Protein AF-H9FEH0-F1 (afdb_monomer)

Secondary structure (DSSP, 8-state):
--PPP-------PPP-SS--PPTT-EEETTEEE-GGGPPEEETTEEE-TT-EEEETTEEEEEETTEEEE--

Solvent-accessible surface area (backbone atoms only — not comparable to full-atom values): 4665 Å² total; per-residue (Å²): 140,79,80,78,74,82,80,80,68,82,69,89,65,80,92,72,93,78,91,73,54,60,91,83,40,42,80,53,99,91,40,67,36,48,54,66,64,30,50,20,74,57,94,95,44,80,37,58,46,68,40,74,45,83,52,101,92,24,56,25,34,22,50,55,39,36,78,50,63,50,129

Structure (mmCIF, N/CA/C/O backbone):
data_AF-H9FEH0-F1
#
_entry.id   AF-H9FEH0-F1
#
loop_
_atom_site.group_PDB
_atom_site.id
_atom_site.type_symbol
_atom_site.label_atom_id
_atom_site.label_alt_id
_atom_site.label_comp_id
_atom_site.label_asym_id
_atom_site.label_entity_id
_atom_site.label_seq_id
_atom_site.pdbx_PDB_ins_code
_atom_site.Cartn_x
_atom_site.Cartn_y
_atom_site.Cartn_z
_atom_site.occupancy
_atom_site.B_iso_or_equiv
_atom_site.auth_seq_id
_atom_site.auth_comp_id
_atom_site.auth_asym_id
_atom_site.auth_atom_id
_atom_site.pdbx_PDB_model_num
ATOM 1 N N . GLU A 1 1 ? -4.570 28.932 2.412 1.00 43.25 1 GLU A N 1
ATOM 2 C CA . GLU A 1 1 ? -3.517 27.928 2.645 1.00 43.25 1 GLU A CA 1
ATOM 3 C C . GLU A 1 1 ? -3.997 26.613 2.058 1.00 43.25 1 GLU A C 1
ATOM 5 O O . GLU A 1 1 ? -4.742 25.898 2.704 1.00 43.25 1 GLU A O 1
ATOM 10 N N . GLN A 1 2 ? -3.706 26.381 0.778 1.00 39.62 2 GLN A N 1
ATOM 11 C CA . GLN A 1 2 ? -4.066 25.139 0.096 1.00 39.62 2 GLN A CA 1
ATOM 12 C C . GLN A 1 2 ? -2.771 24.360 -0.053 1.00 39.62 2 GLN A C 1
ATOM 14 O O . GLN A 1 2 ? -1.876 24.792 -0.778 1.00 39.62 2 GLN A O 1
ATOM 19 N N . HIS A 1 3 ? -2.632 23.285 0.713 1.00 45.66 3 HIS A N 1
ATOM 20 C CA . HIS A 1 3 ? -1.503 22.378 0.576 1.00 45.66 3 HIS A CA 1
ATOM 21 C C . HIS A 1 3 ? -1.641 21.741 -0.814 1.00 45.66 3 HIS A C 1
ATOM 23 O O . HIS A 1 3 ? -2.667 21.106 -1.059 1.00 45.66 3 HIS A O 1
ATOM 29 N N . PRO A 1 4 ? -0.702 21.962 -1.752 1.00 51.69 4 PRO A N 1
ATOM 30 C CA . PRO A 1 4 ? -0.792 21.354 -3.067 1.00 51.69 4 PRO A CA 1
ATOM 31 C C . PRO A 1 4 ? -0.731 19.845 -2.870 1.00 51.69 4 PRO A C 1
ATOM 33 O O . PRO A 1 4 ? 0.236 19.316 -2.322 1.00 51.69 4 PRO A O 1
ATOM 36 N N . GLU A 1 5 ? -1.800 19.168 -3.266 1.00 59.50 5 GLU A N 1
ATOM 37 C CA . GLU A 1 5 ? -1.855 17.716 -3.333 1.00 59.50 5 GLU A CA 1
ATOM 38 C C . GLU A 1 5 ? -0.644 17.284 -4.170 1.00 59.50 5 GLU A C 1
ATOM 40 O O . GLU A 1 5 ? -0.492 17.782 -5.293 1.00 59.50 5 GLU A O 1
ATOM 45 N N . PRO A 1 6 ? 0.283 16.457 -3.654 1.00 54.97 6 PRO A N 1
ATOM 46 C CA . PRO A 1 6 ? 1.365 15.973 -4.485 1.00 54.97 6 PRO A CA 1
ATOM 47 C C . PRO A 1 6 ? 0.707 15.144 -5.584 1.00 54.97 6 PRO A C 1
ATOM 49 O O . PRO A 1 6 ? 0.166 14.068 -5.340 1.00 54.97 6 PRO A O 1
ATOM 52 N N . GLY A 1 7 ? 0.667 15.708 -6.788 1.00 51.94 7 GLY A N 1
ATOM 53 C CA . GLY A 1 7 ? 0.095 15.072 -7.957 1.00 51.94 7 GLY A CA 1
ATOM 54 C C . GLY A 1 7 ? 0.973 13.901 -8.360 1.00 51.94 7 GLY A C 1
ATOM 55 O O . GLY A 1 7 ? 1.774 14.026 -9.278 1.00 51.94 7 GLY A O 1
ATOM 56 N N . TRP A 1 8 ? 0.808 12.757 -7.703 1.00 60.38 8 TRP A N 1
ATOM 57 C CA . TRP A 1 8 ? 1.291 11.471 -8.193 1.00 60.38 8 TRP A CA 1
ATOM 58 C C . TRP A 1 8 ? 0.347 11.006 -9.303 1.00 60.38 8 TRP A C 1
ATOM 60 O O . TRP A 1 8 ? -0.352 10.004 -9.186 1.00 60.38 8 TRP A O 1
ATOM 70 N N . HIS A 1 9 ? 0.268 11.782 -10.382 1.00 61.12 9 HIS A N 1
ATOM 71 C CA . HIS A 1 9 ? -0.326 11.286 -11.609 1.00 61.12 9 HIS A CA 1
ATOM 72 C C . HIS A 1 9 ? 0.677 10.297 -12.191 1.00 61.12 9 HIS A C 1
ATOM 74 O O . HIS A 1 9 ? 1.785 10.674 -12.572 1.00 61.12 9 HIS A O 1
ATOM 80 N N . CYS A 1 10 ? 0.305 9.017 -12.222 1.00 69.62 10 CYS A N 1
ATOM 81 C CA . CYS A 1 10 ? 1.051 8.007 -12.958 1.00 69.62 10 CYS A CA 1
ATOM 82 C C . CYS A 1 10 ? 1.072 8.427 -14.430 1.00 69.62 10 CYS A C 1
ATOM 84 O O . CYS A 1 10 ? 0.122 8.189 -15.176 1.00 69.62 10 CYS A O 1
ATOM 86 N N . GLN A 1 11 ? 2.134 9.121 -14.837 1.00 72.19 11 GLN A N 1
ATOM 87 C CA . GLN A 1 11 ? 2.344 9.471 -16.228 1.00 72.19 11 GLN A CA 1
ATOM 88 C C . GLN A 1 11 ? 2.489 8.159 -16.992 1.00 72.19 11 GLN A C 1
ATOM 90 O O . GLN A 1 11 ? 3.309 7.318 -16.627 1.00 72.19 11 GLN A O 1
ATOM 95 N N . VAL A 1 12 ? 1.682 7.972 -18.035 1.00 70.31 12 VAL A N 1
ATOM 96 C CA . VAL A 1 12 ? 1.795 6.794 -18.896 1.00 70.31 12 VAL A CA 1
ATOM 97 C C . VAL A 1 12 ? 3.141 6.873 -19.611 1.00 70.31 12 VAL A C 1
ATOM 99 O O . VAL A 1 12 ? 3.304 7.609 -20.583 1.00 70.31 12 VAL A O 1
ATOM 102 N N . VAL A 1 13 ? 4.127 6.166 -19.069 1.00 75.81 13 VAL A N 1
ATOM 103 C CA . VAL A 1 13 ? 5.436 5.964 -19.688 1.00 75.81 13 VAL A CA 1
ATOM 104 C C . VAL A 1 13 ? 5.319 4.808 -20.680 1.00 75.81 13 VAL A C 1
ATOM 106 O O . VAL A 1 13 ? 4.463 3.935 -20.525 1.00 75.81 13 VAL A O 1
ATOM 109 N N . ALA A 1 14 ? 6.177 4.785 -21.701 1.00 82.88 14 ALA A N 1
ATOM 110 C CA . ALA A 1 14 ? 6.302 3.607 -22.554 1.00 82.88 14 ALA A CA 1
ATOM 111 C C . ALA A 1 14 ? 6.610 2.375 -21.688 1.00 82.88 14 ALA A C 1
ATOM 113 O O . ALA A 1 14 ? 7.365 2.481 -20.720 1.00 82.88 14 ALA A O 1
ATOM 114 N N . CYS A 1 15 ? 6.023 1.222 -22.022 1.00 82.94 15 CYS A N 1
ATOM 115 C CA . CYS A 1 15 ? 6.298 -0.020 -21.307 1.00 82.94 15 CYS A CA 1
ATOM 116 C C . CYS A 1 15 ? 7.805 -0.288 -21.301 1.00 82.94 15 CYS A C 1
ATOM 118 O O . CYS A 1 15 ? 8.438 -0.314 -22.357 1.00 82.94 15 CYS A O 1
ATOM 120 N N . VAL A 1 16 ? 8.361 -0.484 -20.110 1.00 86.00 16 VAL A N 1
ATOM 121 C CA . VAL A 1 16 ? 9.769 -0.835 -19.926 1.00 86.00 16 VAL A CA 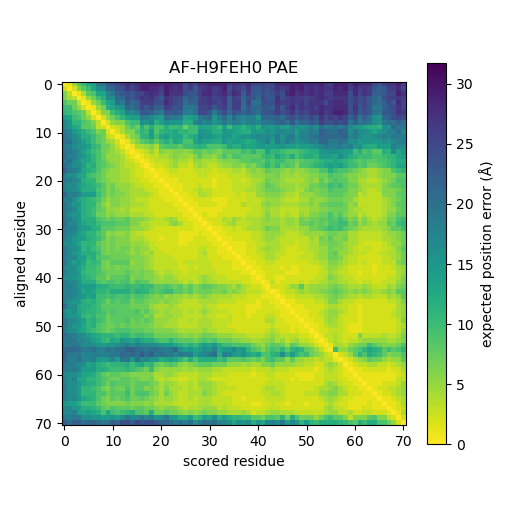1
ATOM 122 C C . VAL A 1 16 ? 9.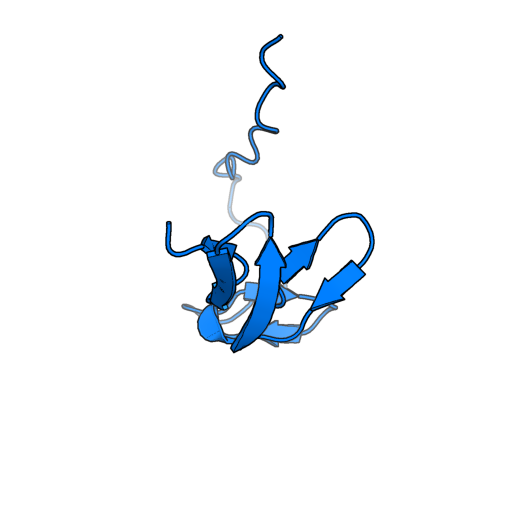875 -2.308 -19.562 1.00 86.00 16 VAL A C 1
ATOM 124 O O . VAL A 1 16 ? 8.993 -2.857 -18.903 1.00 86.00 16 VAL A O 1
ATOM 127 N N . GLU A 1 17 ? 10.944 -2.960 -20.006 1.00 88.81 17 GLU A N 1
ATOM 128 C CA . GLU A 1 17 ? 11.262 -4.316 -19.565 1.00 88.81 17 GLU A CA 1
ATOM 129 C C . GLU A 1 17 ? 11.593 -4.318 -18.065 1.00 88.81 17 GLU A C 1
ATOM 131 O O . GLU A 1 17 ? 12.311 -3.446 -17.572 1.00 88.81 17 GLU A O 1
ATOM 136 N N . GLY A 1 18 ? 11.039 -5.269 -17.312 1.00 88.06 18 GLY A N 1
ATOM 137 C CA . GLY A 1 18 ? 11.236 -5.315 -15.868 1.00 88.06 18 GLY A CA 1
ATOM 138 C C . GLY A 1 18 ? 10.325 -6.299 -15.148 1.00 88.06 18 GLY A C 1
ATOM 139 O O . GLY A 1 18 ? 9.498 -6.982 -15.755 1.00 88.06 18 GLY A O 1
ATOM 140 N N . CYS A 1 19 ? 10.491 -6.359 -13.829 1.00 89.00 19 CYS A N 1
ATOM 141 C CA . CYS A 1 19 ? 9.623 -7.121 -12.943 1.00 89.00 19 CYS A CA 1
ATOM 142 C C . CYS A 1 19 ? 8.484 -6.226 -12.466 1.00 89.00 19 CYS A C 1
ATOM 144 O O . CYS A 1 19 ? 8.720 -5.178 -11.865 1.00 89.00 19 CYS A O 1
ATOM 146 N N . PHE A 1 20 ? 7.256 -6.673 -12.697 1.00 90.00 20 PHE A N 1
ATOM 147 C CA . PHE A 1 20 ? 6.051 -5.973 -12.278 1.00 90.00 20 PHE A CA 1
ATOM 148 C C . PHE A 1 20 ? 5.187 -6.895 -11.438 1.00 90.00 20 PHE A C 1
ATOM 150 O O . PHE A 1 20 ? 5.257 -8.121 -11.552 1.00 90.00 20 PHE A O 1
ATOM 157 N N . CYS A 1 21 ? 4.372 -6.285 -10.590 1.00 92.31 21 CYS A N 1
ATOM 158 C CA . CYS A 1 21 ? 3.390 -7.021 -9.828 1.00 92.31 21 CYS A CA 1
ATOM 159 C C . CYS A 1 21 ? 2.277 -7.554 -10.740 1.00 92.31 21 CYS A C 1
ATOM 161 O O . CYS A 1 21 ? 1.933 -6.893 -11.725 1.00 92.31 21 CYS A O 1
ATOM 163 N N . PRO A 1 22 ? 1.731 -8.749 -10.447 1.00 94.00 22 PRO A N 1
ATOM 164 C CA . PRO A 1 22 ? 0.603 -9.285 -11.192 1.00 94.00 22 PRO A CA 1
ATOM 165 C 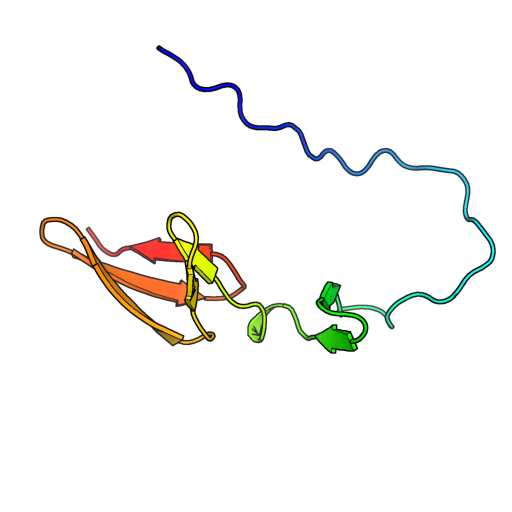C . PRO A 1 22 ? -0.597 -8.337 -11.121 1.00 94.00 22 PRO A C 1
ATOM 167 O O . PRO A 1 22 ? -0.718 -7.516 -10.206 1.00 94.00 22 PRO A O 1
ATOM 170 N N . GLU A 1 23 ? -1.493 -8.464 -12.096 1.00 91.38 23 GLU A N 1
ATOM 171 C CA . GLU A 1 23 ? -2.682 -7.623 -12.187 1.00 91.38 23 GLU A CA 1
ATOM 172 C C . GLU A 1 23 ? -3.487 -7.646 -10.878 1.00 91.38 23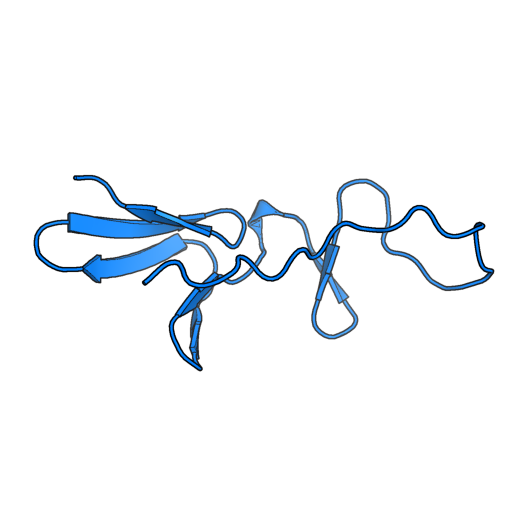 GLU A C 1
ATOM 174 O O . GLU A 1 23 ? -3.667 -8.694 -10.258 1.00 91.38 23 GLU A O 1
ATOM 179 N N . GLY A 1 24 ? -3.935 -6.468 -10.436 1.00 90.25 24 GLY A N 1
ATOM 180 C CA . GLY A 1 24 ? -4.681 -6.308 -9.187 1.00 90.25 24 GLY A CA 1
ATOM 181 C C . GLY A 1 24 ? -3.825 -6.212 -7.920 1.00 90.25 24 GLY A C 1
ATOM 182 O O . GLY A 1 24 ? -4.391 -6.083 -6.840 1.00 90.25 24 GLY A O 1
ATOM 183 N N . THR A 1 25 ? -2.490 -6.232 -8.021 1.00 92.44 25 THR A N 1
ATOM 184 C CA . THR A 1 25 ? -1.586 -6.090 -6.864 1.00 92.44 25 THR A CA 1
ATOM 185 C C . THR A 1 25 ? -0.659 -4.878 -6.984 1.00 92.44 25 THR A C 1
ATOM 187 O O . THR A 1 25 ? -0.413 -4.356 -8.071 1.00 92.44 25 THR A O 1
ATOM 190 N N . LEU A 1 26 ? -0.150 -4.413 -5.843 1.00 89.62 26 LEU A N 1
ATOM 191 C CA . LEU A 1 26 ? 0.661 -3.206 -5.701 1.00 89.62 26 LEU A CA 1
ATOM 192 C C . LEU A 1 26 ? 2.034 -3.548 -5.119 1.00 89.62 26 LEU A C 1
ATOM 194 O O . LEU A 1 26 ? 2.136 -4.330 -4.175 1.00 89.62 26 LEU A O 1
ATOM 198 N N . LEU A 1 27 ? 3.093 -2.938 -5.654 1.00 89.44 27 LEU A N 1
ATOM 199 C CA . LEU A 1 27 ? 4.448 -3.127 -5.141 1.00 89.44 27 LEU A CA 1
ATOM 200 C C . LEU A 1 27 ? 4.643 -2.328 -3.844 1.00 89.44 27 LEU A C 1
ATOM 202 O O . LEU A 1 27 ? 4.585 -1.100 -3.850 1.00 89.44 27 LEU A O 1
ATOM 206 N N . HIS A 1 28 ? 4.938 -3.016 -2.747 1.00 88.62 28 HIS A N 1
ATOM 207 C CA . HIS A 1 28 ? 5.247 -2.423 -1.452 1.00 88.62 28 HIS A CA 1
ATOM 208 C C . HIS A 1 28 ? 6.396 -3.181 -0.777 1.00 88.62 28 HIS A C 1
ATOM 210 O O . HIS A 1 28 ? 6.348 -4.400 -0.627 1.00 88.62 28 HIS A O 1
ATOM 216 N N . GLY A 1 29 ? 7.460 -2.473 -0.383 1.00 87.06 29 GLY A N 1
ATOM 217 C CA . GLY A 1 29 ? 8.607 -3.084 0.306 1.00 87.06 29 GLY A CA 1
ATOM 218 C C . GLY A 1 29 ? 9.322 -4.189 -0.489 1.00 87.06 29 GLY A C 1
ATOM 219 O O . GLY A 1 29 ? 9.952 -5.056 0.107 1.00 87.06 29 GLY A O 1
ATOM 220 N N . GLY A 1 30 ? 9.200 -4.191 -1.822 1.00 90.00 30 GLY A N 1
ATOM 221 C CA . GLY A 1 30 ? 9.746 -5.240 -2.692 1.00 90.00 30 GLY A CA 1
ATOM 222 C C . GLY A 1 30 ? 8.848 -6.473 -2.863 1.00 90.00 30 GLY A C 1
ATOM 223 O O . GLY A 1 30 ? 9.245 -7.406 -3.554 1.00 90.00 30 GLY A O 1
ATOM 224 N N . ALA A 1 31 ? 7.649 -6.477 -2.278 1.00 92.00 31 ALA A N 1
ATOM 225 C CA . ALA A 1 31 ? 6.645 -7.525 -2.445 1.00 92.00 31 ALA A CA 1
ATOM 226 C C . ALA A 1 31 ? 5.377 -6.974 -3.109 1.00 92.00 31 ALA A C 1
ATOM 228 O O . ALA A 1 31 ? 5.090 -5.782 -3.032 1.00 92.00 31 ALA A O 1
ATOM 229 N N . CYS A 1 32 ? 4.605 -7.847 -3.749 1.00 93.94 32 CYS A N 1
ATOM 230 C CA . CYS A 1 32 ? 3.309 -7.491 -4.318 1.00 93.94 32 CYS A CA 1
ATOM 231 C C . CYS A 1 32 ? 2.207 -7.787 -3.300 1.00 93.94 32 CYS A C 1
ATOM 233 O O . CYS A 1 32 ? 2.114 -8.913 -2.813 1.00 93.94 32 CYS A O 1
ATOM 235 N N . LEU A 1 33 ? 1.396 -6.784 -2.977 1.00 93.69 33 LEU A N 1
ATOM 236 C CA . LEU A 1 33 ? 0.310 -6.868 -2.002 1.00 93.69 33 LEU A CA 1
ATOM 237 C C . LEU A 1 33 ? -1.035 -6.581 -2.666 1.00 93.69 33 LEU A C 1
ATOM 239 O O . LEU A 1 33 ? -1.120 -5.795 -3.610 1.00 93.69 33 LEU A O 1
ATOM 243 N N . GLU A 1 34 ? -2.099 -7.180 -2.144 1.00 93.56 34 GLU A N 1
ATOM 244 C CA . GLU A 1 34 ? -3.458 -6.777 -2.499 1.00 93.56 34 GLU A CA 1
ATOM 245 C C . GLU A 1 34 ? -3.745 -5.366 -1.952 1.00 93.56 34 GLU A C 1
ATOM 247 O O . GLU A 1 34 ? -3.260 -5.028 -0.868 1.00 93.56 34 GLU A O 1
ATOM 252 N N . PRO A 1 35 ? -4.564 -4.543 -2.635 1.00 89.81 35 PRO A N 1
ATOM 253 C CA . PRO A 1 35 ? -4.928 -3.207 -2.162 1.00 89.81 35 PRO A CA 1
ATOM 254 C C . PRO A 1 35 ? -5.471 -3.213 -0.730 1.00 89.81 35 PRO A C 1
ATOM 256 O O . PRO A 1 35 ? -5.090 -2.380 0.086 1.00 89.81 35 PRO A O 1
ATOM 259 N N . ALA A 1 36 ? -6.282 -4.216 -0.381 1.00 91.19 36 ALA A N 1
ATOM 260 C CA . ALA A 1 36 ? -6.819 -4.404 0.967 1.00 91.19 36 ALA A CA 1
ATOM 261 C C . ALA A 1 36 ? -5.742 -4.656 2.039 1.00 91.19 36 ALA A C 1
ATOM 263 O O . ALA A 1 36 ? -5.988 -4.419 3.221 1.00 91.19 36 ALA A O 1
ATOM 264 N N . SER A 1 37 ? -4.555 -5.115 1.642 1.00 93.06 37 SER A N 1
ATOM 265 C CA . SER A 1 37 ? -3.412 -5.348 2.527 1.00 93.06 37 SER A CA 1
ATOM 266 C C . SER A 1 37 ? -2.474 -4.144 2.644 1.00 93.06 37 SER A C 1
ATOM 268 O O . SER A 1 37 ? -1.499 -4.218 3.393 1.00 93.06 37 SER A O 1
ATOM 270 N N . CYS A 1 38 ? -2.738 -3.040 1.934 1.00 91.25 38 CYS A N 1
ATOM 271 C CA . CYS A 1 38 ? -1.910 -1.844 2.029 1.00 91.25 38 CYS A CA 1
ATOM 272 C C . CYS A 1 38 ? -1.964 -1.241 3.445 1.00 91.25 38 CYS A C 1
ATOM 274 O O . CYS A 1 38 ? -3.058 -0.966 3.951 1.00 91.25 38 CYS A O 1
ATOM 276 N N . PRO A 1 39 ? -0.801 -0.998 4.081 1.00 92.50 39 PRO A N 1
ATOM 277 C CA . PRO A 1 39 ? -0.750 -0.273 5.342 1.00 92.50 39 PRO A CA 1
ATOM 278 C C . PRO A 1 39 ? -1.122 1.199 5.129 1.00 92.50 39 PRO A C 1
ATOM 280 O O . PRO A 1 39 ? -0.859 1.765 4.069 1.00 92.50 39 PRO A O 1
ATOM 283 N N . CYS A 1 40 ? -1.708 1.831 6.146 1.00 92.12 40 CYS A N 1
ATOM 284 C CA . CYS A 1 40 ? -1.993 3.264 6.128 1.00 92.12 40 CYS A CA 1
ATOM 285 C C . CYS A 1 40 ? -0.872 4.041 6.806 1.00 92.12 40 CYS A C 1
ATOM 287 O O . CYS A 1 40 ? -0.346 3.619 7.837 1.00 92.12 40 CYS A O 1
ATOM 289 N N . GLU A 1 41 ? -0.548 5.212 6.273 1.00 90.62 41 GLU A N 1
ATOM 290 C CA . GLU A 1 41 ? 0.436 6.107 6.876 1.00 90.62 41 GLU A CA 1
ATOM 291 C C . GLU A 1 41 ? -0.257 7.185 7.713 1.00 90.62 41 GLU A C 1
ATOM 293 O O . GLU A 1 41 ? -1.282 7.747 7.319 1.00 90.62 41 GLU A O 1
ATOM 298 N N . TRP A 1 42 ? 0.285 7.470 8.896 1.00 88.62 42 TRP A N 1
ATOM 299 C CA . TRP A 1 42 ? -0.121 8.604 9.720 1.00 88.62 42 TRP A CA 1
ATOM 300 C C . TRP A 1 42 ? 1.115 9.283 10.303 1.00 88.62 42 TRP A C 1
ATOM 302 O O . TRP A 1 42 ? 1.826 8.717 11.138 1.00 88.62 42 TRP A O 1
ATOM 312 N N . GLY A 1 43 ? 1.375 10.515 9.861 1.00 86.88 43 GLY A N 1
ATOM 313 C CA . GLY A 1 43 ? 2.636 11.191 10.155 1.00 86.88 43 GLY A CA 1
ATOM 314 C C . GLY A 1 43 ? 3.806 10.405 9.563 1.00 86.88 43 GLY A C 1
ATOM 315 O O . GLY A 1 43 ? 3.847 10.195 8.357 1.00 86.88 43 GLY A O 1
ATOM 316 N N . SER A 1 44 ? 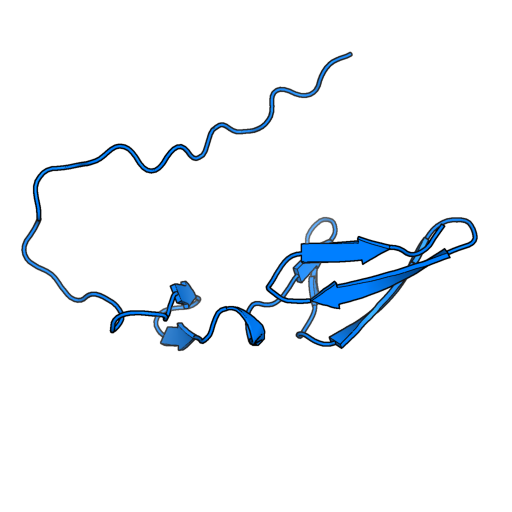4.723 9.949 10.416 1.00 88.56 44 SER A N 1
ATOM 317 C CA . SER A 1 44 ? 5.878 9.125 10.021 1.00 88.56 44 SER A CA 1
ATOM 318 C C . SER A 1 44 ? 5.699 7.632 10.326 1.00 88.56 44 SER A C 1
ATOM 320 O O . SER A 1 44 ? 6.658 6.868 10.230 1.00 88.56 44 SER A O 1
ATOM 322 N N . ASN A 1 45 ? 4.506 7.213 10.754 1.00 89.81 45 ASN A N 1
ATOM 323 C CA . ASN A 1 45 ? 4.229 5.846 11.180 1.00 89.81 45 ASN A CA 1
ATOM 324 C C . ASN A 1 45 ? 3.358 5.115 10.155 1.00 89.81 45 ASN A C 1
ATOM 326 O O . ASN A 1 45 ? 2.389 5.678 9.646 1.00 89.81 45 ASN A O 1
ATOM 330 N N . SER A 1 46 ? 3.664 3.838 9.918 1.00 91.19 46 SER A N 1
ATOM 331 C CA . SER A 1 46 ? 2.833 2.926 9.134 1.00 91.19 46 SER A CA 1
ATOM 332 C C . SER A 1 46 ? 2.008 2.019 10.049 1.00 91.19 46 SER A C 1
ATOM 334 O O . SER A 1 46 ? 2.489 1.514 11.066 1.00 91.19 46 SER A O 1
ATOM 336 N N . PHE A 1 47 ? 0.744 1.827 9.686 1.00 92.69 47 PHE A N 1
ATOM 337 C CA . PHE A 1 47 ? -0.236 1.060 10.444 1.00 92.69 47 PHE A CA 1
ATOM 338 C C . PHE A 1 47 ? -0.783 -0.075 9.580 1.00 92.69 47 PHE A C 1
ATOM 340 O O . PHE A 1 47 ? -1.113 0.158 8.415 1.00 92.69 47 PHE A O 1
ATOM 347 N N . PRO A 1 48 ? -0.911 -1.299 10.119 1.00 92.62 48 PRO A N 1
ATOM 348 C CA . PRO A 1 48 ? -1.464 -2.414 9.366 1.00 92.62 48 PRO A CA 1
ATOM 349 C C . PRO A 1 48 ? -2.937 -2.170 8.984 1.00 92.62 48 PRO A C 1
ATOM 351 O O . PRO A 1 48 ? -3.637 -1.410 9.669 1.00 92.62 48 PRO A O 1
ATOM 354 N N . PRO A 1 49 ? -3.431 -2.836 7.924 1.00 93.88 49 PRO A N 1
ATOM 355 C CA . PRO A 1 49 ? -4.838 -2.775 7.537 1.00 93.88 49 PRO A CA 1
ATOM 356 C C . PRO A 1 49 ? -5.752 -3.173 8.705 1.00 93.88 49 PRO A C 1
ATOM 358 O O . PRO A 1 49 ? -5.446 -4.087 9.471 1.00 93.88 49 PRO A O 1
ATOM 361 N N . GLY A 1 50 ? -6.867 -2.458 8.864 1.00 93.38 50 GLY A N 1
ATOM 362 C CA . GLY A 1 50 ? -7.812 -2.631 9.972 1.00 93.38 50 GLY A CA 1
ATOM 363 C C . GLY A 1 50 ? -7.463 -1.866 11.253 1.00 93.38 50 GLY A C 1
ATOM 364 O O . GLY A 1 50 ? -8.262 -1.868 12.189 1.00 93.38 50 GLY A O 1
ATOM 365 N N . SER A 1 51 ? -6.314 -1.182 11.314 1.00 94.00 51 SER A N 1
ATOM 366 C CA . SER A 1 51 ? -5.967 -0.334 12.465 1.00 94.00 51 SER A CA 1
ATOM 367 C C . SER A 1 51 ? -7.014 0.750 12.700 1.00 94.00 51 SER A C 1
ATOM 369 O O . SER A 1 51 ? -7.499 1.355 11.746 1.00 94.00 51 SER A O 1
ATOM 371 N N . VAL A 1 52 ? -7.324 1.030 13.967 1.00 92.19 52 VAL A N 1
ATOM 372 C CA . VAL A 1 52 ? -8.273 2.077 14.357 1.00 92.19 52 VAL A CA 1
ATOM 373 C C . VAL A 1 52 ? -7.543 3.164 15.136 1.00 92.19 52 VAL A C 1
ATOM 375 O O . VAL A 1 52 ? -6.881 2.877 16.132 1.00 92.19 52 VAL A O 1
ATOM 378 N N . LEU A 1 53 ? -7.671 4.408 14.681 1.00 89.62 53 LEU A N 1
ATOM 379 C CA . LEU A 1 53 ? -7.189 5.598 15.373 1.00 89.62 53 LEU A CA 1
ATOM 380 C C . LEU A 1 53 ? -8.379 6.442 15.810 1.00 89.62 53 LEU A C 1
ATOM 382 O O . LEU A 1 53 ? -9.318 6.645 15.041 1.00 89.62 53 LEU A O 1
ATOM 386 N N . GLN A 1 54 ? -8.315 6.978 17.024 1.00 85.12 54 GLN A N 1
ATOM 387 C CA . GLN A 1 54 ? -9.266 7.989 17.458 1.00 85.12 54 GLN A CA 1
ATOM 388 C C . GLN A 1 54 ? -8.753 9.366 17.033 1.00 85.12 54 GLN A C 1
ATOM 390 O O . GLN A 1 54 ? -7.662 9.772 17.440 1.00 85.12 54 GLN A O 1
ATOM 395 N N . LYS A 1 55 ? -9.532 10.082 16.220 1.00 78.62 55 LYS A N 1
ATOM 396 C CA . LYS A 1 55 ? -9.240 11.465 15.837 1.00 78.62 55 LYS A CA 1
ATOM 397 C C . LYS A 1 55 ? -10.399 12.355 16.262 1.00 78.62 55 LYS A C 1
ATOM 399 O O . LYS A 1 55 ? -11.535 12.107 15.866 1.00 78.62 55 LYS A O 1
ATOM 404 N N . ASP A 1 56 ? -10.103 13.387 17.047 1.00 73.19 56 ASP A N 1
ATOM 405 C CA . ASP A 1 56 ? -11.086 14.335 17.580 1.00 73.19 56 ASP A CA 1
ATOM 406 C C . ASP A 1 56 ? -12.229 13.612 18.332 1.00 73.19 56 ASP A C 1
ATOM 408 O O . ASP A 1 56 ? -12.048 13.217 19.482 1.00 73.19 56 ASP A O 1
ATOM 412 N N . CYS A 1 57 ? -13.372 13.379 17.673 1.00 74.12 57 CYS A N 1
ATOM 413 C CA . CYS A 1 57 ? -14.539 12.652 18.199 1.00 74.12 57 CYS A CA 1
ATOM 414 C C . CYS A 1 57 ? -14.877 11.348 17.445 1.00 74.12 57 CYS A C 1
ATOM 416 O O . CYS A 1 57 ? -15.805 10.648 17.849 1.00 74.12 57 CYS A O 1
ATOM 418 N N . GLY A 1 58 ? -14.156 11.010 16.371 1.00 80.19 58 GLY A N 1
ATOM 419 C CA . GLY A 1 58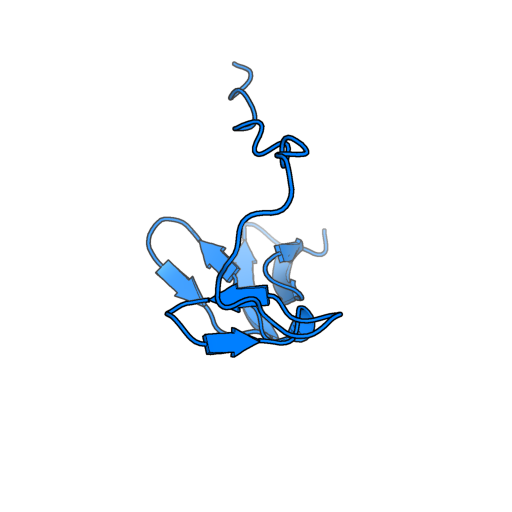 ? -14.477 9.894 15.475 1.00 80.19 58 GLY A CA 1
ATOM 420 C C . GLY A 1 58 ? -13.436 8.774 15.494 1.00 80.19 58 GLY A C 1
ATOM 421 O O . GLY A 1 58 ? -12.261 8.988 15.807 1.00 80.19 58 GLY A O 1
ATOM 422 N N . ASN A 1 59 ? -13.866 7.564 15.130 1.00 88.88 59 ASN A N 1
ATOM 423 C CA . ASN A 1 59 ? -12.957 6.458 14.832 1.00 88.88 59 ASN A CA 1
ATOM 424 C C . ASN A 1 59 ? -12.601 6.474 13.343 1.00 88.88 59 ASN A C 1
ATOM 426 O O . ASN A 1 59 ? -13.476 6.503 12.474 1.00 88.88 59 ASN A O 1
ATOM 430 N N . CYS A 1 60 ? -11.303 6.428 13.069 1.00 91.06 60 CYS A N 1
ATOM 431 C CA . CYS A 1 60 ? -10.727 6.275 11.746 1.00 91.06 60 CYS A CA 1
ATOM 432 C C . CYS A 1 60 ? -10.184 4.862 11.596 1.00 91.06 60 CYS A C 1
ATOM 434 O O . CYS A 1 60 ? -9.286 4.470 12.336 1.00 91.06 60 CYS A O 1
ATOM 436 N N . THR A 1 61 ? -10.691 4.113 10.626 1.00 92.75 61 THR A N 1
ATOM 437 C CA . THR A 1 61 ? -10.214 2.763 10.323 1.00 92.75 61 THR A CA 1
ATOM 438 C C . THR A 1 61 ? -9.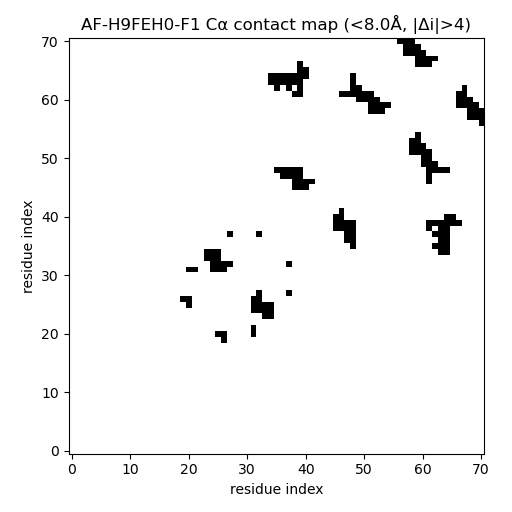340 2.786 9.076 1.00 92.75 61 THR A C 1
ATOM 440 O O . THR A 1 61 ? -9.700 3.389 8.066 1.00 92.75 61 THR A O 1
ATOM 443 N N . CYS A 1 62 ? -8.186 2.131 9.141 1.00 92.44 62 CYS A N 1
ATOM 444 C CA . CYS A 1 62 ? -7.313 1.927 7.997 1.00 92.44 62 CYS A CA 1
ATOM 445 C C . CYS A 1 62 ? -7.915 0.874 7.061 1.00 92.44 62 CYS A C 1
ATOM 447 O O . CYS A 1 62 ? -8.035 -0.295 7.437 1.00 92.44 62 CYS A O 1
ATOM 449 N N . GLN A 1 63 ? -8.276 1.278 5.847 1.00 92.00 63 GLN A N 1
ATOM 450 C CA . GLN A 1 63 ? -8.822 0.397 4.823 1.00 92.00 63 GLN A CA 1
ATOM 451 C C . GLN A 1 63 ? -8.225 0.756 3.461 1.00 92.00 63 GLN A C 1
ATOM 453 O O . GLN A 1 63 ? -8.295 1.907 3.037 1.00 92.00 63 GLN A O 1
ATOM 458 N N . GLU A 1 64 ? -7.652 -0.238 2.780 1.00 89.69 64 GLU A N 1
ATOM 459 C CA . GLU A 1 64 ? -7.059 -0.090 1.440 1.00 89.69 64 GLU A CA 1
ATOM 460 C C . GLU A 1 64 ? -5.986 1.013 1.356 1.00 89.69 64 GLU A C 1
ATOM 462 O O . GLU A 1 64 ? -5.952 1.810 0.421 1.00 89.69 64 GLU A O 1
ATOM 467 N N . GLY A 1 65 ? -5.129 1.111 2.380 1.00 88.38 65 GLY A N 1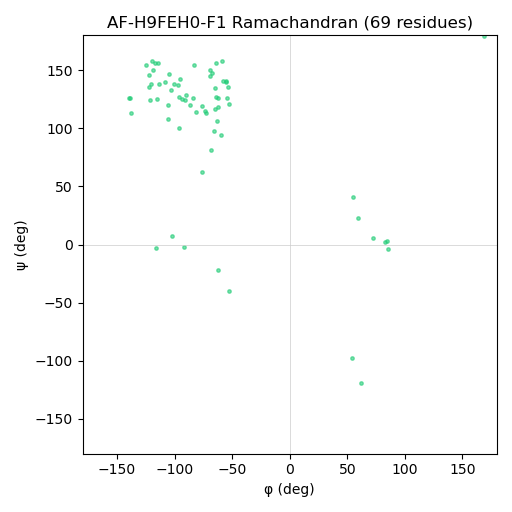
ATOM 468 C CA . GLY A 1 65 ? -4.097 2.151 2.473 1.00 88.38 65 GLY A CA 1
ATOM 469 C C . GLY A 1 65 ? -4.6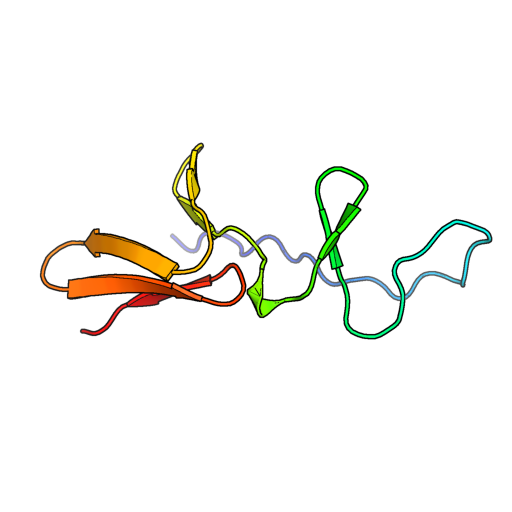24 3.561 2.780 1.00 88.38 65 GLY A C 1
ATOM 470 O O . GLY A 1 65 ? -3.844 4.511 2.797 1.00 88.38 65 GLY A O 1
ATOM 471 N N . GLN A 1 66 ? -5.927 3.720 3.045 1.00 90.19 66 GLN A N 1
ATOM 472 C CA . GLN A 1 66 ? -6.560 5.008 3.333 1.00 90.19 66 GLN A CA 1
ATOM 473 C C . GLN A 1 66 ? -7.267 5.014 4.694 1.00 90.19 66 GLN A C 1
ATOM 475 O O . GLN A 1 66 ? -7.863 4.026 5.125 1.00 90.19 66 GLN A O 1
ATOM 480 N N . TRP A 1 67 ? -7.255 6.165 5.370 1.00 90.81 67 TRP A N 1
ATOM 481 C CA . TRP A 1 67 ? -8.004 6.357 6.613 1.00 90.81 67 TRP A CA 1
ATOM 482 C C . TRP A 1 67 ? -9.472 6.674 6.322 1.00 90.81 67 TRP A C 1
ATOM 484 O O . TRP A 1 67 ? -9.805 7.733 5.789 1.00 90.81 67 TRP A O 1
ATOM 494 N N . ARG A 1 68 ? -10.365 5.762 6.709 1.00 90.38 68 ARG A N 1
ATOM 495 C CA . ARG A 1 68 ? -11.821 5.930 6.655 1.00 90.38 68 ARG A CA 1
ATOM 496 C C . ARG A 1 68 ? -12.322 6.388 8.022 1.00 90.38 68 ARG A C 1
ATOM 498 O O . ARG A 1 68 ? -12.448 5.580 8.935 1.00 90.38 68 ARG A O 1
ATOM 505 N N . CYS A 1 69 ? -12.580 7.683 8.174 1.00 88.50 69 CYS A N 1
ATOM 506 C CA . CYS A 1 69 ? -13.100 8.257 9.415 1.00 88.50 69 CYS A CA 1
ATOM 507 C C . CYS A 1 69 ? -14.621 8.413 9.356 1.00 88.50 69 CYS A C 1
ATOM 509 O O . CYS A 1 69 ? -15.137 9.022 8.418 1.00 88.50 69 CYS A O 1
ATOM 511 N N . GLY A 1 70 ? -15.326 7.872 10.352 1.00 76.25 70 GLY A N 1
ATOM 512 C CA . GLY A 1 70 ? -16.740 8.170 10.585 1.00 76.25 70 GLY A CA 1
ATOM 513 C C . GLY A 1 70 ? -16.874 9.460 11.393 1.00 76.25 70 GLY A C 1
ATOM 514 O O . GLY A 1 70 ? -16.220 9.585 12.429 1.00 76.25 70 GLY A O 1
ATOM 515 N N . GLY A 1 71 ? -17.654 10.416 10.884 1.00 59.06 71 GLY A N 1
ATOM 516 C CA . GLY A 1 71 ? -17.990 11.668 11.573 1.00 59.06 71 GLY A CA 1
ATOM 517 C C . GLY A 1 71 ? -19.082 11.500 12.616 1.00 59.06 71 GLY A C 1
ATOM 518 O O . GLY A 1 71 ? -19.917 10.582 12.444 1.00 59.06 71 GLY A O 1
#

Organism: Macaca mulatta (NCBI:txid9544)

pLDDT: mean 83.07, std 13.86, range [39.62, 94.0]

Mean predicted aligned error: 8.61 Å

Radius of gyration: 15.42 Å; Cα contacts (8 Å, |Δi|>4): 95; chains: 1; bounding box: 29×37×41 Å

InterPro domains:
  IPR002919 Trypsin Inhibitor-like, cysteine rich domain [PF01826] (5-38)
  IPR036084 Serine protease inhibitor-like superfamily [SSF57567] (6-40)
  IPR050780 Mucin/von Willebrand/Thrombospondin superfamily [PTHR11339] (14-69)

Nearest PDB structures (foldseek):
  8d3c-assembly1_A  TM=8.326E-01  e=2.055E-05  Homo sapiens
  8d3d-assembly1_A  TM=8.131E-01  e=3.184E-05  Homo sapiens
  6n29-assembly2_B  TM=8.186E-01  e=5.251E-05  Homo sapiens
  9gvq-assembly1_B  TM=7.451E-01  e=1.260E-04  Homo sapiens
  2mhq-assembly1_A  TM=6.974E-01  e=4.352E-05  Homo sapiens

Sequence (71 aa):
EQHPEPGWHCQVVACVEGCFCPEGTLLHGGACLEPASCPCEWGSNSFPPGSVLQKDCGNCTCQEGQWRCGG

Foldseek 3Di:
DDDPDPPPPVDPDPDDDDDDAPPQWDDDPNDTHHLQQAWADDDNDTHTAQDWDDDDHWIWGHGSRDTDTDD